Protein AF-A0A967MWB2-F1 (afdb_monomer)

Radius of gyration: 19.21 Å; Cα contacts (8 Å, |Δi|>4): 24; chains: 1; bounding box: 40×33×53 Å

Mean predicted aligned error: 11.71 Å

Solvent-accessible surface area (backbone atoms only — not comparable to full-atom values): 6360 Å² total; per-residue (Å²): 138,83,83,77,73,74,69,72,78,81,71,93,66,73,87,69,92,63,54,75,68,52,54,51,56,55,46,72,72,37,70,67,50,53,56,51,50,51,52,53,48,55,53,49,50,53,54,52,50,48,68,66,48,44,44,55,55,38,43,76,70,74,44,64,61,64,56,36,54,50,51,52,50,52,52,52,50,50,50,54,54,49,52,51,51,53,52,53,44,62,65,73,44,63,70,70,58,57,52,49,50,54,62,72,76,102

Nearest PDB structures (foldseek):
  6x94-assembly1_A  TM=3.823E-01  e=6.063E+00  Methanosarcina mazei Go1

Foldseek 3Di:
DPLPPQPPPDDPPPPDPDDPVRVVVVLVPDPVSVVVVVVVVVVVVVLVCLLPVVLVVCVVVVHDSVVSVVVNVVVVVCVVVVVSVCSNCPSVDDPVVVVVVVVVVD

Secondary structure (DSSP, 8-state):
--S------S---------HHHHHHHHHT-HHHHHHHHHHHHHHHHHHHHHHHHHHHHHHTT--HHHHHHHHHHHHHHHHHHHHHHHHHHHHS-HHHHHHHHHH--

Structure (mmCIF, N/CA/C/O backbone):
data_AF-A0A967MWB2-F1
#
_entry.id   AF-A0A967MWB2-F1
#
loop_
_atom_site.group_PDB
_atom_site.id
_atom_site.type_symbol
_atom_site.label_atom_id
_atom_site.label_alt_id
_atom_site.label_comp_id
_atom_site.label_asym_id
_atom_site.label_entity_id
_atom_site.label_seq_id
_atom_site.pdbx_PDB_ins_code
_atom_site.Cartn_x
_atom_site.Cartn_y
_atom_site.Cartn_z
_atom_site.occupancy
_atom_site.B_iso_or_equiv
_atom_site.auth_seq_id
_atom_site.auth_comp_id
_atom_site.auth_asym_id
_atom_site.auth_atom_id
_atom_site.pdbx_PDB_model_num
ATOM 1 N N . ALA A 1 1 ? 10.710 10.554 20.173 1.00 40.09 1 ALA A N 1
ATOM 2 C CA . ALA A 1 1 ? 9.931 9.408 19.653 1.00 40.09 1 ALA A CA 1
ATOM 3 C C . ALA A 1 1 ? 8.442 9.486 20.048 1.00 40.09 1 ALA A C 1
ATOM 5 O O . ALA A 1 1 ? 7.851 8.495 20.448 1.00 40.09 1 ALA A O 1
ATOM 6 N N . ALA A 1 2 ? 7.811 10.661 19.914 1.00 38.16 2 ALA A N 1
ATOM 7 C CA . ALA A 1 2 ? 6.424 10.918 20.335 1.00 38.16 2 ALA A CA 1
ATOM 8 C C . ALA A 1 2 ? 5.402 10.823 19.178 1.00 38.16 2 ALA A C 1
ATOM 10 O O . ALA A 1 2 ? 4.287 11.315 19.294 1.00 38.16 2 ALA A O 1
ATOM 11 N N . ALA A 1 3 ? 5.799 10.242 18.040 1.00 45.53 3 ALA A N 1
ATOM 12 C CA . ALA A 1 3 ? 5.023 10.249 16.796 1.00 45.53 3 ALA A CA 1
ATOM 13 C C . ALA A 1 3 ? 4.217 8.957 16.541 1.00 45.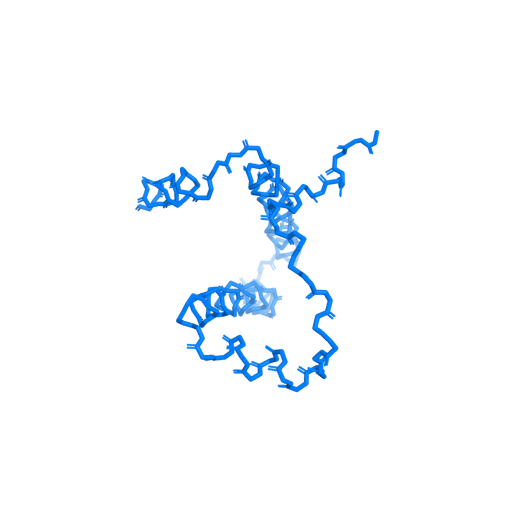53 3 ALA A C 1
ATOM 15 O O . ALA A 1 3 ? 3.490 8.890 15.557 1.00 45.53 3 ALA A O 1
ATOM 16 N N . LEU A 1 4 ? 4.331 7.943 17.411 1.00 46.91 4 LEU A N 1
ATOM 17 C CA . LEU A 1 4 ? 3.621 6.658 17.277 1.00 46.91 4 LEU A CA 1
ATOM 18 C C . LEU A 1 4 ? 2.398 6.526 18.196 1.00 46.91 4 LEU A C 1
ATOM 20 O O . LEU A 1 4 ? 1.669 5.542 18.113 1.00 46.91 4 LEU A O 1
ATOM 24 N N . THR A 1 5 ? 2.130 7.504 19.062 1.00 45.66 5 THR A N 1
ATOM 25 C CA . THR A 1 5 ? 0.927 7.506 19.898 1.00 45.66 5 THR A CA 1
ATOM 26 C C . THR A 1 5 ? -0.259 8.006 19.082 1.00 45.66 5 THR A C 1
ATOM 28 O O . THR A 1 5 ? -0.669 9.163 19.163 1.00 45.66 5 THR A O 1
ATOM 31 N N . GLY A 1 6 ? -0.826 7.108 18.272 1.00 42.91 6 GLY A N 1
ATOM 32 C CA . GLY A 1 6 ? -2.160 7.282 17.714 1.00 42.91 6 GLY A CA 1
ATOM 33 C C . GLY A 1 6 ? -3.137 7.520 18.861 1.00 42.91 6 GLY A C 1
ATOM 34 O O . GLY A 1 6 ? -3.495 6.598 19.591 1.00 42.91 6 GLY A O 1
ATOM 35 N N . ARG A 1 7 ? -3.533 8.777 19.069 1.00 47.88 7 ARG A N 1
ATOM 36 C CA . ARG A 1 7 ? -4.569 9.130 20.034 1.00 47.88 7 ARG A CA 1
ATOM 37 C C . ARG A 1 7 ? -5.876 8.593 19.466 1.00 47.88 7 ARG A C 1
ATOM 39 O O . ARG A 1 7 ? -6.489 9.229 18.611 1.00 47.88 7 ARG A O 1
ATOM 46 N N . ALA A 1 8 ? -6.270 7.400 19.905 1.00 45.00 8 ALA A N 1
ATOM 47 C CA . ALA A 1 8 ? -7.622 6.904 19.722 1.00 45.00 8 ALA A CA 1
ATOM 48 C C . ALA A 1 8 ? -8.558 7.973 20.296 1.00 45.00 8 ALA A C 1
ATOM 50 O O . ALA A 1 8 ? -8.609 8.186 21.509 1.00 45.00 8 ALA A O 1
ATOM 51 N N . ALA A 1 9 ? -9.202 8.739 19.414 1.00 43.41 9 ALA A N 1
ATOM 52 C CA . ALA A 1 9 ? -10.257 9.656 19.803 1.00 43.41 9 ALA A CA 1
ATOM 53 C C . ALA A 1 9 ? -11.271 8.839 20.611 1.00 43.41 9 ALA A C 1
ATOM 55 O O . ALA A 1 9 ? -11.754 7.811 20.137 1.00 43.41 9 ALA A O 1
ATOM 56 N N . GLY A 1 10 ? -11.460 9.246 21.864 1.00 45.78 10 GLY A N 1
ATOM 57 C CA . GLY A 1 10 ? -12.023 8.414 22.910 1.00 45.78 10 GLY A CA 1
ATOM 58 C C . GLY A 1 10 ? -13.366 7.782 22.561 1.00 45.78 10 GLY A C 1
ATOM 59 O O . GLY A 1 10 ? -14.332 8.453 22.210 1.00 45.78 10 GLY A O 1
ATOM 60 N N . SER A 1 11 ? -13.434 6.482 22.796 1.00 35.47 11 SER A N 1
ATOM 61 C CA . SER A 1 11 ? -14.425 5.935 23.709 1.00 35.47 11 SER A CA 1
ATOM 62 C C . SER A 1 11 ? -13.744 4.810 24.463 1.00 35.47 11 SER A C 1
ATOM 64 O O . SER A 1 11 ? -13.324 3.821 23.868 1.00 35.47 11 SER A O 1
ATOM 66 N N . ILE A 1 12 ? -13.615 4.966 25.780 1.00 46.88 12 ILE A N 1
ATOM 67 C CA . ILE A 1 12 ? -13.490 3.811 26.668 1.00 46.88 12 ILE A CA 1
ATOM 68 C C . ILE A 1 12 ? -14.879 3.169 26.676 1.00 46.88 12 ILE A C 1
ATOM 70 O O . ILE A 1 12 ? -15.662 3.319 27.609 1.00 46.88 12 ILE A O 1
ATOM 74 N N . GLU A 1 13 ? -15.237 2.549 25.554 1.00 50.06 13 GLU A N 1
ATOM 75 C CA . GLU A 1 13 ? -16.402 1.696 25.478 1.00 50.06 13 GLU A CA 1
ATOM 76 C C . GLU A 1 13 ? -15.977 0.377 26.107 1.00 50.06 13 GLU A C 1
ATOM 78 O O . GLU A 1 13 ? -15.052 -0.287 25.639 1.00 50.06 13 GLU A O 1
ATOM 83 N N . ARG A 1 14 ? -16.592 0.103 27.260 1.00 49.28 14 ARG A N 1
ATOM 84 C CA . ARG A 1 14 ? -16.682 -1.179 27.963 1.00 49.28 14 ARG A CA 1
ATOM 85 C C . ARG A 1 14 ? -16.144 -2.321 27.102 1.00 49.28 14 ARG A C 1
ATOM 87 O O . ARG A 1 14 ? -16.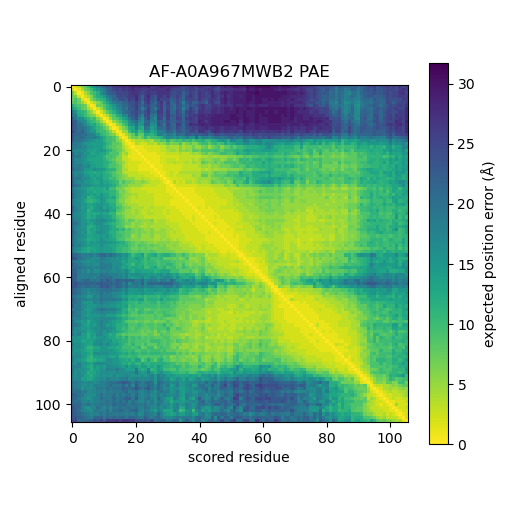727 -2.582 26.055 1.00 49.28 14 ARG A O 1
ATOM 94 N N . VAL A 1 15 ? -15.081 -2.995 27.552 1.00 54.91 15 VAL A N 1
ATOM 95 C CA . VAL A 1 15 ? -14.556 -4.217 26.921 1.00 54.91 15 VAL A CA 1
ATOM 96 C C . VAL A 1 15 ? -15.702 -5.230 26.844 1.00 54.91 15 VAL A C 1
ATOM 98 O O . VAL A 1 15 ? -15.935 -6.002 27.770 1.00 54.91 15 VAL A O 1
ATOM 101 N N . ARG A 1 16 ? -16.501 -5.174 25.774 1.00 61.72 16 ARG A N 1
ATOM 102 C CA . ARG A 1 16 ? -17.437 -6.230 25.419 1.00 61.72 16 ARG A CA 1
ATOM 103 C C . ARG A 1 16 ? -16.521 -7.359 24.985 1.00 61.72 16 ARG A C 1
ATOM 105 O O . ARG A 1 16 ? -15.746 -7.195 24.046 1.00 61.72 16 ARG A O 1
ATOM 112 N N . THR A 1 17 ? -16.574 -8.473 25.700 1.00 70.75 17 THR A N 1
ATOM 113 C CA . THR A 1 17 ? -15.989 -9.745 25.280 1.00 70.75 17 THR A CA 1
ATOM 114 C C . THR A 1 17 ? -16.732 -10.206 24.030 1.00 70.75 17 THR A C 1
ATOM 116 O O . THR A 1 17 ? -17.668 -10.991 24.117 1.00 70.75 17 THR A O 1
ATOM 119 N N . GLN A 1 18 ? -16.392 -9.617 22.886 1.00 78.62 18 GLN A N 1
ATOM 120 C CA . GLN A 1 18 ? -16.890 -10.016 21.578 1.00 78.62 18 GLN A CA 1
ATOM 121 C C . GLN A 1 18 ? -15.851 -10.949 20.968 1.00 78.62 18 GLN A C 1
ATOM 123 O O . GLN A 1 18 ? -14.651 -10.662 20.989 1.00 78.62 18 GLN A O 1
ATOM 128 N N . SER A 1 19 ? -16.307 -12.066 20.425 1.00 90.06 19 SER A N 1
ATOM 129 C CA . SER A 1 19 ? -15.498 -12.922 19.568 1.00 90.06 19 SER A CA 1
ATOM 130 C C . SER A 1 19 ? -15.103 -12.179 18.284 1.00 90.06 19 SER A C 1
ATOM 132 O O . SER A 1 19 ? -15.795 -11.263 17.833 1.00 90.06 19 SER A O 1
ATOM 134 N N . LEU A 1 20 ? -13.997 -12.593 17.655 1.00 85.56 20 LEU A N 1
ATOM 135 C CA . LEU A 1 20 ? -13.550 -12.025 16.373 1.00 85.56 20 LEU A CA 1
ATOM 136 C C . LEU A 1 20 ? -14.657 -12.078 15.307 1.00 85.56 20 LEU A C 1
ATOM 138 O O . LEU A 1 20 ? -14.828 -11.133 14.540 1.00 85.56 20 LEU A O 1
ATOM 142 N N . SER A 1 21 ? -15.444 -13.156 15.298 1.00 88.94 21 SER A N 1
ATOM 143 C CA . SER A 1 21 ? -16.603 -13.323 14.419 1.00 88.94 21 SER A CA 1
ATOM 144 C C . SER A 1 21 ? -17.701 -12.292 14.672 1.00 88.94 21 SER A C 1
ATOM 146 O O . SER A 1 21 ? -18.273 -11.770 13.718 1.00 88.94 21 SER A O 1
ATOM 148 N N . GLU A 1 22 ? -17.984 -11.966 15.934 1.00 89.12 22 GLU A N 1
ATOM 149 C CA . GLU A 1 22 ? -19.002 -10.969 16.287 1.00 89.12 22 GLU A CA 1
ATOM 150 C C . GLU A 1 22 ? -18.561 -9.560 15.889 1.00 89.12 22 GLU A C 1
ATOM 152 O O . GLU A 1 22 ? -19.350 -8.821 15.306 1.00 89.12 22 GLU A O 1
ATOM 157 N N . ALA A 1 23 ? -17.288 -9.216 16.106 1.00 88.19 23 ALA A N 1
ATOM 158 C CA . ALA A 1 23 ? -16.744 -7.919 15.710 1.00 88.19 23 ALA A CA 1
ATOM 159 C C . ALA A 1 23 ? -16.766 -7.715 14.183 1.00 88.19 23 ALA A C 1
ATOM 161 O O . ALA A 1 23 ? -17.132 -6.640 13.705 1.00 88.19 23 ALA A O 1
ATOM 162 N N . VAL A 1 24 ? -16.414 -8.748 13.404 1.00 88.81 24 VAL A N 1
ATOM 163 C CA . VAL A 1 24 ? -16.473 -8.697 11.931 1.00 88.81 24 VAL A CA 1
ATOM 164 C C . VAL A 1 24 ? -17.919 -8.619 11.444 1.00 88.81 24 VAL A C 1
ATOM 166 O O . VAL A 1 24 ? -18.225 -7.815 10.564 1.00 88.81 24 VAL A O 1
ATOM 169 N N . SER A 1 25 ? -18.820 -9.408 12.036 1.00 89.94 25 SER A N 1
ATOM 170 C CA . SER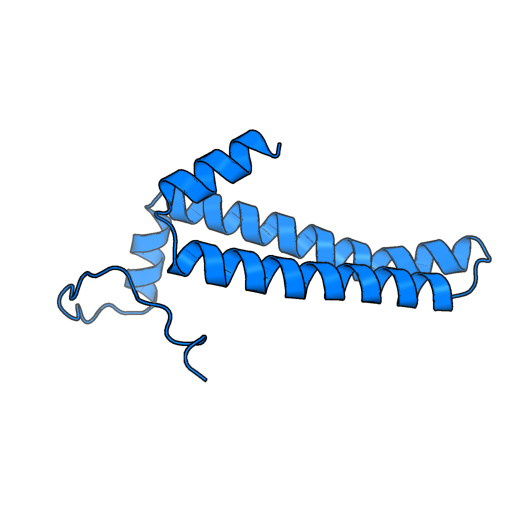 A 1 25 ? -20.249 -9.363 11.715 1.00 89.94 25 SER A CA 1
ATOM 171 C C . SER A 1 25 ? -20.838 -7.975 11.978 1.00 89.94 25 SER A C 1
ATOM 173 O O . SER A 1 25 ? -21.529 -7.431 11.117 1.00 89.94 25 SER A O 1
ATOM 175 N N . GLU A 1 26 ? -20.526 -7.364 13.120 1.00 88.75 26 GLU A N 1
ATOM 176 C CA . GLU A 1 26 ? -20.961 -6.005 13.444 1.00 88.75 26 GLU A CA 1
ATOM 177 C C . GLU A 1 26 ? -20.386 -4.987 12.450 1.00 88.75 26 GLU A C 1
ATOM 179 O O . GLU A 1 26 ? -21.142 -4.250 11.822 1.00 88.75 26 GLU A O 1
ATOM 184 N N . ALA A 1 27 ? -19.070 -4.994 12.212 1.00 87.50 27 ALA A N 1
ATOM 185 C CA . ALA A 1 27 ? -18.421 -4.079 11.271 1.00 87.50 27 ALA A CA 1
ATOM 186 C C . ALA A 1 27 ? -18.999 -4.180 9.848 1.00 87.50 27 ALA A C 1
ATOM 188 O O . ALA A 1 27 ? -19.228 -3.156 9.205 1.00 87.50 27 ALA A O 1
ATOM 189 N N . SER A 1 28 ? -19.313 -5.394 9.382 1.00 89.56 28 SER A N 1
ATOM 190 C CA . SER A 1 28 ? -19.883 -5.640 8.050 1.00 89.56 28 SER A CA 1
ATOM 191 C C . SER A 1 28 ? -21.272 -5.023 7.838 1.00 89.56 28 SER A C 1
ATOM 193 O O . SER A 1 28 ? -21.685 -4.811 6.697 1.00 89.56 28 SER A O 1
ATOM 195 N N . ARG A 1 29 ? -21.989 -4.688 8.919 1.00 90.31 29 ARG A N 1
ATOM 196 C CA . ARG A 1 29 ? -23.295 -4.013 8.863 1.00 90.31 29 ARG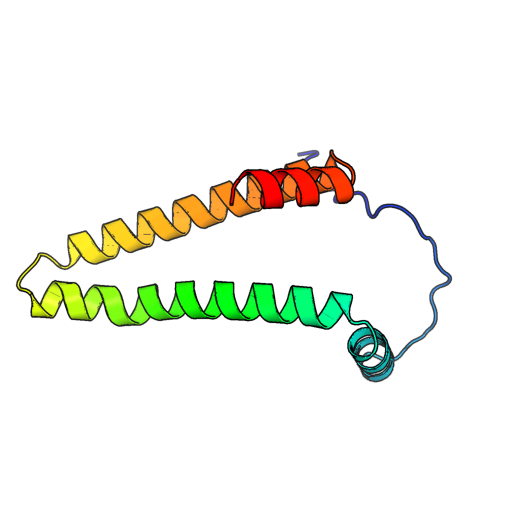 A CA 1
ATOM 197 C C . ARG A 1 29 ? -23.178 -2.494 8.721 1.00 90.31 29 ARG A C 1
ATOM 199 O O . ARG A 1 29 ? -24.169 -1.842 8.398 1.00 90.31 29 ARG A O 1
ATOM 206 N N . HIS A 1 30 ? -21.988 -1.918 8.909 1.00 90.50 30 HIS A N 1
ATOM 207 C CA . HIS A 1 30 ? -21.760 -0.476 8.787 1.00 90.50 30 HIS A CA 1
ATOM 208 C C . HIS A 1 30 ? -21.354 -0.091 7.360 1.00 90.50 30 HIS A C 1
ATOM 210 O O . HIS A 1 30 ? -20.344 -0.552 6.836 1.00 90.50 30 HIS A O 1
ATOM 216 N N . GLY A 1 31 ? -22.080 0.840 6.733 1.00 84.56 31 GLY A N 1
ATOM 217 C CA . GLY A 1 31 ? -21.754 1.310 5.375 1.00 84.56 31 GLY A CA 1
ATOM 218 C C . GLY A 1 31 ? -20.360 1.944 5.265 1.00 84.56 31 GLY A C 1
ATOM 219 O O . GLY A 1 31 ? -19.660 1.749 4.274 1.00 84.56 31 GLY A O 1
ATOM 220 N N . GLY A 1 32 ? -19.905 2.640 6.315 1.00 84.31 32 GLY A N 1
ATOM 221 C CA . GLY A 1 32 ? -18.554 3.208 6.373 1.00 84.31 32 GLY A CA 1
ATOM 222 C C . GLY A 1 32 ? -17.450 2.154 6.261 1.00 84.31 32 GLY A C 1
ATOM 223 O O . GLY A 1 32 ? -16.447 2.395 5.593 1.00 84.31 32 GLY A O 1
ATOM 224 N N . TYR A 1 33 ? -17.654 0.970 6.848 1.00 86.00 33 TYR A N 1
ATOM 225 C CA . TYR A 1 33 ? -16.707 -0.140 6.753 1.00 86.00 33 TYR A CA 1
ATOM 226 C C . TYR A 1 33 ? -16.528 -0.598 5.302 1.00 86.00 33 TYR A C 1
ATOM 228 O O . TYR A 1 33 ? -15.393 -0.760 4.852 1.00 86.00 33 TYR A O 1
ATOM 236 N N . TRP A 1 34 ? -17.618 -0.710 4.537 1.00 89.19 34 TRP A N 1
ATOM 237 C CA . TRP A 1 34 ? -17.558 -1.077 3.120 1.00 89.19 34 TRP A CA 1
ATOM 238 C C . TRP A 1 34 ? -16.854 -0.030 2.262 1.00 89.19 34 TRP A C 1
ATOM 240 O O . TRP A 1 34 ? -16.007 -0.395 1.452 1.00 89.19 34 TRP A O 1
ATOM 250 N N . TYR A 1 35 ? -17.132 1.262 2.465 1.00 85.62 35 TYR A N 1
ATOM 251 C CA . TYR A 1 35 ? -16.462 2.324 1.704 1.00 85.62 35 TYR A CA 1
ATOM 252 C C . TYR A 1 35 ? -14.951 2.370 1.961 1.00 85.62 35 TYR A C 1
ATOM 254 O O . TYR A 1 35 ? -14.167 2.482 1.018 1.00 85.62 35 TYR A O 1
ATOM 262 N N . LEU A 1 36 ? -14.530 2.240 3.223 1.00 84.06 36 LEU A N 1
ATOM 263 C CA . LEU A 1 36 ? -13.111 2.156 3.577 1.00 84.06 36 LEU A CA 1
ATOM 264 C C . LEU A 1 36 ? -12.463 0.896 2.994 1.00 84.06 36 LEU A C 1
ATOM 266 O O . LEU A 1 36 ? -11.396 0.987 2.392 1.00 84.06 36 LEU A O 1
ATOM 270 N N . THR A 1 37 ? -13.120 -0.257 3.122 1.00 87.12 37 THR A N 1
ATOM 271 C CA . THR A 1 37 ? -12.610 -1.536 2.609 1.00 87.12 37 THR A CA 1
ATOM 272 C C . THR A 1 37 ? -12.461 -1.508 1.090 1.00 87.12 37 THR A C 1
ATOM 274 O O . THR A 1 37 ? -11.409 -1.879 0.577 1.00 87.12 37 THR A O 1
ATOM 277 N N . ALA A 1 38 ? -13.456 -0.992 0.366 1.00 89.38 38 ALA A N 1
ATOM 278 C CA . ALA A 1 38 ? -13.388 -0.826 -1.082 1.00 89.38 38 ALA A CA 1
ATOM 279 C C . ALA A 1 38 ? -12.253 0.127 -1.495 1.00 89.38 38 ALA A C 1
ATOM 281 O O . ALA A 1 38 ? -11.495 -0.182 -2.412 1.00 89.38 38 ALA A O 1
ATOM 282 N N . GLY A 1 39 ? -12.084 1.252 -0.792 1.00 85.62 39 GLY A N 1
ATOM 283 C CA . GLY A 1 39 ? -10.996 2.197 -1.056 1.00 85.62 39 GLY A CA 1
ATOM 284 C C . GLY A 1 39 ? -9.608 1.581 -0.853 1.00 85.62 39 GLY A C 1
ATOM 285 O O . GLY A 1 39 ? -8.743 1.708 -1.722 1.00 85.62 39 GLY A O 1
ATOM 286 N N . PHE A 1 40 ? -9.404 0.866 0.257 1.00 85.81 40 PHE A N 1
ATOM 287 C CA . PHE A 1 40 ? -8.155 0.145 0.519 1.00 85.81 40 PHE A CA 1
ATOM 288 C C . PHE A 1 40 ? -7.902 -0.965 -0.503 1.00 85.81 40 PHE A C 1
ATOM 290 O O . PHE A 1 40 ? -6.771 -1.116 -0.963 1.00 85.81 40 PHE A O 1
ATOM 297 N N . PHE A 1 41 ? -8.945 -1.694 -0.899 1.00 90.69 41 PHE A N 1
ATOM 298 C CA . PHE A 1 41 ? -8.848 -2.744 -1.906 1.00 90.69 41 PHE A CA 1
ATOM 299 C C . PHE A 1 41 ? -8.413 -2.194 -3.269 1.00 90.69 41 PHE A C 1
ATOM 301 O O . PHE A 1 41 ? -7.433 -2.673 -3.832 1.00 90.69 41 PHE A O 1
ATOM 308 N N . VAL A 1 42 ? -9.083 -1.153 -3.776 1.00 92.75 42 VAL A N 1
ATOM 309 C CA . VAL A 1 42 ? -8.751 -0.527 -5.069 1.00 92.75 42 VAL A CA 1
ATOM 310 C C . VAL A 1 42 ? -7.338 0.057 -5.051 1.00 92.75 42 VAL A C 1
ATOM 312 O O . VAL A 1 42 ? -6.581 -0.118 -6.004 1.00 92.75 42 VAL A O 1
ATOM 315 N N . CYS A 1 43 ? -6.957 0.715 -3.953 1.00 87.44 43 CYS A N 1
ATOM 316 C CA . CYS A 1 43 ? -5.606 1.238 -3.773 1.00 87.44 43 CYS A CA 1
ATOM 317 C C . CYS A 1 43 ? -4.554 0.120 -3.845 1.00 87.44 43 CYS A C 1
ATOM 319 O O . CYS A 1 43 ? -3.618 0.205 -4.640 1.00 87.44 43 CYS A O 1
ATOM 321 N N . GLY A 1 44 ? -4.734 -0.953 -3.066 1.00 86.88 44 GLY A N 1
ATOM 322 C CA . GLY A 1 44 ? -3.821 -2.095 -3.057 1.00 86.88 44 GLY A CA 1
ATOM 323 C C . GLY A 1 44 ? -3.742 -2.789 -4.415 1.00 86.88 44 GLY A C 1
ATOM 324 O O . GLY A 1 44 ? -2.646 -3.036 -4.912 1.00 86.88 44 GLY A O 1
ATOM 325 N N . PHE A 1 45 ? -4.892 -3.019 -5.053 1.00 91.31 45 PHE A N 1
ATOM 326 C CA . PHE A 1 45 ? -4.967 -3.612 -6.384 1.00 91.31 45 PHE A CA 1
ATOM 327 C C . PHE A 1 45 ? -4.157 -2.811 -7.407 1.00 91.31 45 PHE A C 1
ATOM 329 O O . PHE A 1 45 ? -3.332 -3.389 -8.109 1.00 91.31 45 PHE A O 1
ATOM 336 N N . HIS A 1 46 ? -4.327 -1.487 -7.460 1.00 88.81 46 HIS A N 1
ATOM 337 C CA . HIS A 1 46 ? -3.570 -0.646 -8.388 1.00 88.81 46 HIS A CA 1
ATOM 338 C C . HIS A 1 46 ? -2.061 -0.696 -8.133 1.00 88.81 46 HIS A C 1
ATOM 340 O O . HIS A 1 46 ? -1.287 -0.805 -9.082 1.00 88.81 46 HIS A O 1
ATOM 346 N N . VAL A 1 47 ? -1.631 -0.648 -6.869 1.00 89.62 47 VAL A N 1
ATOM 347 C CA . VAL A 1 47 ? -0.202 -0.702 -6.524 1.00 89.62 47 VAL A CA 1
ATOM 348 C C . VAL A 1 47 ? 0.407 -2.043 -6.934 1.00 89.62 47 VAL A C 1
ATOM 350 O O . VAL A 1 47 ? 1.448 -2.063 -7.591 1.00 89.62 47 VAL A O 1
ATOM 353 N N . THR A 1 48 ? -0.248 -3.159 -6.604 1.00 89.62 48 THR A N 1
ATOM 354 C CA . THR A 1 48 ? 0.223 -4.497 -6.983 1.00 89.62 48 THR A CA 1
ATOM 355 C C . THR A 1 48 ? 0.211 -4.689 -8.495 1.00 89.62 48 THR A C 1
ATOM 357 O O . THR A 1 48 ? 1.190 -5.187 -9.039 1.00 89.62 48 THR A O 1
ATOM 360 N N . PHE A 1 49 ? -0.837 -4.239 -9.187 1.00 90.75 49 PHE A N 1
ATOM 361 C CA . PHE A 1 49 ? -0.928 -4.310 -10.644 1.00 90.75 49 PHE A CA 1
ATOM 362 C C . PHE A 1 49 ? 0.238 -3.584 -11.326 1.00 90.75 49 PHE A C 1
ATOM 364 O O . PHE A 1 49 ? 0.878 -4.129 -12.226 1.00 90.75 49 PHE A O 1
ATOM 371 N N . ILE A 1 50 ? 0.559 -2.366 -10.880 1.00 88.88 50 ILE A N 1
ATOM 372 C CA . ILE A 1 50 ? 1.700 -1.619 -11.422 1.00 88.88 50 ILE A CA 1
ATOM 373 C C . ILE A 1 50 ? 3.009 -2.357 -11.116 1.00 88.88 50 ILE A C 1
ATOM 375 O O . ILE A 1 50 ? 3.847 -2.495 -12.005 1.00 88.88 50 ILE A O 1
ATOM 379 N N . ALA A 1 51 ? 3.174 -2.885 -9.900 1.00 87.62 51 ALA A N 1
ATOM 380 C CA . ALA A 1 51 ? 4.367 -3.636 -9.512 1.00 87.62 51 ALA A CA 1
ATOM 381 C C . ALA A 1 51 ? 4.608 -4.890 -10.366 1.00 87.62 51 ALA A C 1
ATOM 383 O O . ALA A 1 51 ? 5.759 -5.196 -10.676 1.00 87.62 51 ALA A O 1
ATOM 384 N N . THR A 1 52 ? 3.550 -5.595 -10.770 1.00 87.62 52 THR A N 1
ATOM 385 C CA . THR A 1 52 ? 3.670 -6.841 -11.538 1.00 87.62 52 THR A CA 1
ATOM 386 C C . THR A 1 52 ? 3.768 -6.613 -13.044 1.00 87.62 52 THR A C 1
ATOM 388 O O . THR A 1 52 ? 4.508 -7.330 -13.712 1.00 87.62 52 THR A O 1
ATOM 391 N N . HIS A 1 53 ? 3.051 -5.630 -13.598 1.00 86.69 53 HIS A N 1
ATOM 392 C CA . HIS A 1 53 ? 2.952 -5.459 -15.053 1.00 86.69 53 HIS A CA 1
ATOM 393 C C . HIS A 1 53 ? 3.914 -4.422 -15.634 1.00 86.69 53 HIS A C 1
ATOM 395 O O . HIS A 1 53 ? 4.353 -4.575 -16.775 1.00 86.69 53 HIS A O 1
ATOM 401 N N . LEU A 1 54 ? 4.277 -3.383 -14.877 1.00 83.12 54 LEU A N 1
ATOM 402 C CA . LEU A 1 54 ? 5.141 -2.314 -15.385 1.00 83.12 54 LEU A CA 1
ATOM 403 C C . LEU A 1 54 ? 6.557 -2.799 -15.765 1.00 83.12 54 LEU A C 1
ATOM 405 O O . LEU A 1 54 ? 7.035 -2.399 -16.828 1.00 83.12 54 LEU A O 1
ATOM 409 N N . PRO A 1 55 ? 7.241 -3.663 -14.983 1.00 81.31 55 PRO A N 1
ATOM 410 C CA . PRO A 1 55 ? 8.592 -4.116 -15.330 1.00 81.31 55 PRO A CA 1
ATOM 411 C C . PRO A 1 55 ? 8.643 -4.944 -16.619 1.00 81.31 55 PRO A C 1
ATOM 413 O O . PRO A 1 55 ? 9.534 -4.738 -17.445 1.00 81.31 55 PRO A O 1
ATOM 416 N N . ALA A 1 56 ? 7.669 -5.843 -16.807 1.00 82.62 56 ALA A N 1
ATOM 417 C CA . ALA A 1 56 ? 7.545 -6.651 -18.018 1.00 82.62 56 ALA A CA 1
ATOM 418 C C . ALA A 1 56 ? 7.285 -5.756 -19.237 1.00 82.62 56 ALA A C 1
ATOM 420 O O . ALA A 1 56 ? 8.031 -5.807 -20.207 1.00 82.62 56 ALA A O 1
ATOM 421 N N . PHE A 1 57 ? 6.338 -4.821 -19.124 1.00 82.75 57 PHE A N 1
ATOM 422 C CA . PHE A 1 57 ? 6.018 -3.870 -20.189 1.00 82.75 57 PHE A CA 1
ATOM 423 C C . PHE A 1 57 ? 7.210 -2.996 -20.623 1.00 82.75 57 PHE A C 1
ATOM 425 O O . PHE A 1 57 ? 7.387 -2.724 -21.809 1.00 82.75 57 PHE A O 1
ATOM 432 N N . ILE A 1 58 ? 8.034 -2.541 -19.674 1.00 82.12 58 ILE A N 1
ATOM 433 C CA . ILE A 1 58 ? 9.241 -1.749 -19.966 1.00 82.12 58 ILE A CA 1
ATOM 434 C C . ILE A 1 58 ? 10.295 -2.606 -20.676 1.00 82.12 58 ILE A C 1
ATOM 436 O O . ILE A 1 58 ? 10.921 -2.140 -21.629 1.00 82.12 58 ILE A O 1
ATOM 440 N N . THR A 1 59 ? 10.453 -3.858 -20.249 1.00 80.25 59 THR A N 1
ATOM 441 C CA . THR A 1 59 ? 11.401 -4.802 -20.856 1.00 80.25 59 THR A CA 1
ATOM 442 C C . THR A 1 59 ? 10.980 -5.171 -22.283 1.00 80.25 59 THR A C 1
ATOM 444 O O . THR A 1 59 ? 11.809 -5.136 -23.190 1.00 80.25 59 THR A O 1
ATOM 447 N N . ASP A 1 60 ? 9.685 -5.398 -22.516 1.00 81.75 60 ASP A N 1
ATOM 448 C CA . ASP A 1 60 ? 9.116 -5.723 -23.834 1.00 81.75 60 ASP A CA 1
ATOM 449 C C . ASP A 1 60 ? 9.257 -4.574 -24.850 1.00 81.75 60 ASP A C 1
ATOM 451 O O . ASP A 1 60 ? 9.323 -4.791 -26.059 1.00 81.75 60 ASP A O 1
ATOM 455 N N . ARG A 1 61 ? 9.336 -3.327 -24.369 1.00 79.75 61 ARG A N 1
ATOM 456 C CA . ARG A 1 61 ? 9.571 -2.120 -25.182 1.00 79.75 61 ARG A CA 1
ATOM 457 C C . ARG A 1 61 ? 11.056 -1.880 -25.498 1.00 79.75 61 ARG A C 1
ATOM 459 O O . ARG A 1 61 ? 11.376 -0.867 -26.116 1.00 79.75 61 ARG A O 1
ATOM 466 N N . GLY A 1 62 ? 11.956 -2.765 -25.062 1.00 77.94 62 GLY A N 1
ATOM 467 C CA . GLY A 1 62 ? 13.404 -2.631 -25.252 1.00 77.94 62 GLY A CA 1
ATOM 468 C C . GLY A 1 62 ? 14.064 -1.570 -24.363 1.00 77.94 62 GLY A C 1
ATOM 469 O O . GLY A 1 62 ? 15.207 -1.188 -24.611 1.00 77.94 62 GLY A O 1
ATOM 470 N N . ALA A 1 63 ? 13.363 -1.070 -23.341 1.00 75.00 63 ALA A N 1
ATOM 471 C CA . ALA A 1 63 ? 13.910 -0.106 -22.394 1.00 75.00 63 ALA A CA 1
ATOM 472 C C . ALA A 1 63 ? 14.667 -0.810 -21.253 1.00 75.00 63 ALA A C 1
ATOM 474 O O . ALA A 1 63 ? 14.415 -1.969 -20.925 1.00 75.00 63 ALA A O 1
ATOM 475 N N . ALA A 1 64 ? 15.611 -0.100 -20.628 1.00 80.69 64 ALA A N 1
ATOM 476 C CA . ALA A 1 64 ? 16.425 -0.660 -19.554 1.00 80.69 64 ALA A CA 1
ATOM 477 C C . ALA A 1 64 ? 15.551 -1.077 -18.346 1.00 80.69 64 ALA A C 1
ATOM 479 O O . ALA A 1 64 ? 14.799 -0.241 -17.835 1.00 80.69 64 ALA A O 1
ATOM 480 N N . PRO A 1 65 ? 15.701 -2.301 -17.799 1.00 76.25 65 PRO A N 1
ATOM 481 C CA . PRO A 1 65 ? 14.961 -2.759 -16.613 1.00 76.25 65 PRO A CA 1
ATOM 482 C C . PRO A 1 65 ? 15.116 -1.840 -15.389 1.00 76.25 65 PRO A C 1
ATOM 484 O O . PRO A 1 65 ? 14.217 -1.735 -14.552 1.00 76.25 65 PRO A O 1
ATOM 487 N N . ALA A 1 66 ? 16.237 -1.114 -15.315 1.00 81.69 66 ALA A N 1
ATOM 488 C CA . ALA A 1 66 ? 16.507 -0.105 -14.296 1.00 81.69 66 ALA A CA 1
ATOM 489 C C . ALA A 1 66 ? 15.444 1.008 -14.246 1.00 81.69 66 ALA A C 1
ATOM 491 O O . ALA A 1 66 ? 15.161 1.525 -13.168 1.00 81.69 66 ALA A O 1
ATOM 492 N N . LEU A 1 67 ? 14.811 1.348 -15.377 1.00 82.50 67 LEU A N 1
ATOM 493 C CA . LEU A 1 67 ? 13.736 2.342 -15.417 1.00 82.50 67 LEU A CA 1
ATOM 494 C C . LEU A 1 67 ? 12.483 1.851 -14.678 1.00 82.50 67 LEU A C 1
ATOM 496 O O . LEU A 1 67 ? 11.855 2.619 -13.952 1.00 82.50 67 LEU A O 1
ATOM 500 N N . GLY A 1 68 ? 12.143 0.566 -14.823 1.00 82.56 68 GLY A N 1
ATOM 501 C CA . G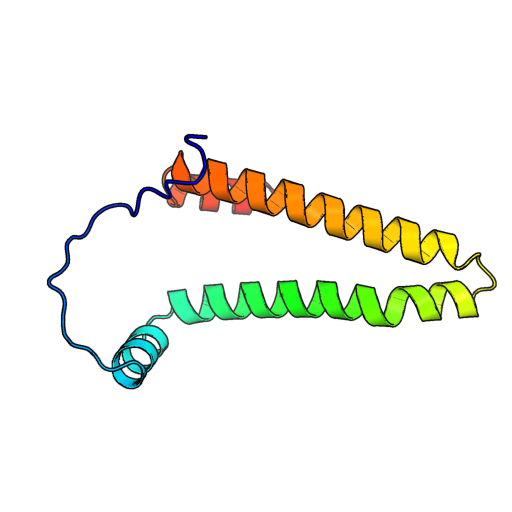LY A 1 68 ? 11.030 -0.049 -14.099 1.00 82.56 68 GLY A CA 1
ATOM 502 C C . GLY A 1 68 ? 11.290 -0.089 -12.598 1.00 82.56 68 GLY A C 1
ATOM 503 O O . GLY A 1 68 ? 10.432 0.308 -11.814 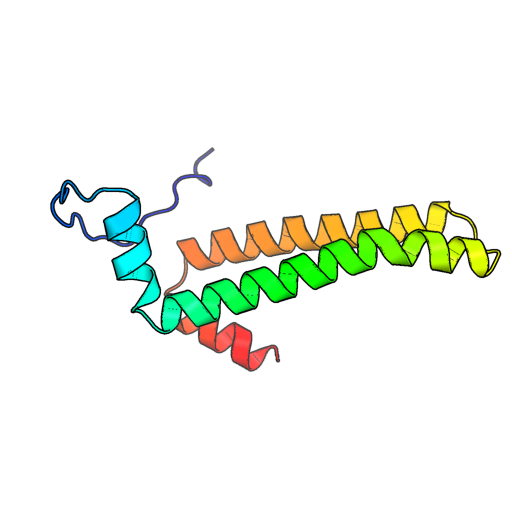1.00 82.56 68 GLY A O 1
ATOM 504 N N . ALA A 1 69 ? 12.507 -0.465 -12.197 1.00 84.50 69 ALA A N 1
ATOM 505 C CA . ALA A 1 69 ? 12.920 -0.429 -10.796 1.00 84.50 69 ALA A CA 1
ATOM 506 C C . ALA A 1 69 ? 12.869 0.995 -10.210 1.00 84.50 69 ALA A C 1
ATOM 508 O O . ALA A 1 69 ? 12.349 1.186 -9.112 1.00 84.50 69 ALA A O 1
ATOM 509 N N . ALA A 1 70 ? 13.343 2.003 -10.952 1.00 86.62 70 ALA A N 1
ATOM 510 C CA . ALA A 1 70 ? 13.292 3.402 -10.530 1.00 86.62 70 ALA A CA 1
ATOM 511 C C . ALA A 1 70 ? 11.848 3.917 -10.385 1.00 86.62 70 ALA A C 1
ATOM 513 O O . ALA A 1 70 ? 11.533 4.594 -9.406 1.00 86.62 70 ALA A O 1
ATOM 514 N N . ALA A 1 71 ? 10.951 3.556 -11.309 1.00 85.62 71 ALA A N 1
ATOM 515 C CA . ALA A 1 71 ? 9.535 3.909 -11.224 1.00 85.62 71 ALA A CA 1
ATOM 516 C C . ALA A 1 71 ? 8.864 3.284 -9.989 1.00 85.62 71 ALA A C 1
ATOM 518 O O . ALA A 1 71 ? 8.173 3.980 -9.244 1.00 85.62 71 ALA A O 1
ATOM 519 N N . LEU A 1 72 ? 9.114 1.998 -9.720 1.00 87.62 72 LEU A N 1
ATOM 520 C CA . LEU A 1 72 ? 8.597 1.324 -8.525 1.00 87.62 72 LEU A CA 1
ATOM 521 C C . LEU A 1 72 ? 9.160 1.918 -7.231 1.00 87.62 72 LEU A C 1
ATOM 523 O O . LEU A 1 72 ? 8.413 2.091 -6.267 1.00 87.62 72 LEU A O 1
ATOM 527 N N . ALA A 1 73 ? 10.441 2.293 -7.216 1.00 89.31 73 ALA A N 1
ATOM 528 C CA . ALA A 1 73 ? 11.051 2.978 -6.081 1.00 89.31 73 ALA A CA 1
ATOM 529 C C . ALA A 1 73 ? 10.370 4.327 -5.800 1.00 89.31 73 ALA A C 1
ATOM 531 O O . ALA A 1 73 ? 10.073 4.637 -4.646 1.00 89.31 73 ALA A O 1
ATOM 532 N N . LEU A 1 74 ? 10.055 5.100 -6.845 1.00 89.38 74 LEU A N 1
ATOM 533 C CA . LEU A 1 74 ? 9.369 6.385 -6.712 1.00 89.38 74 LEU A CA 1
ATOM 534 C C . LEU A 1 74 ? 7.923 6.219 -6.213 1.00 89.38 74 LEU A C 1
ATOM 536 O O . LEU A 1 74 ? 7.474 6.978 -5.353 1.00 89.38 74 LEU A O 1
ATOM 540 N N . ILE A 1 75 ? 7.214 5.195 -6.698 1.00 88.81 75 ILE A N 1
ATOM 541 C CA . ILE A 1 75 ? 5.863 4.846 -6.231 1.00 88.81 75 ILE A CA 1
ATOM 542 C C . ILE A 1 75 ? 5.892 4.465 -4.746 1.00 88.81 75 ILE A C 1
ATOM 544 O O . ILE A 1 75 ? 5.099 4.983 -3.957 1.00 88.81 75 ILE A O 1
ATOM 548 N N . GLY A 1 76 ? 6.822 3.593 -4.347 1.00 87.50 76 GLY A N 1
ATOM 549 C CA . GLY A 1 76 ? 6.992 3.187 -2.950 1.00 87.50 76 GLY A CA 1
ATOM 550 C C . GLY A 1 76 ? 7.339 4.368 -2.042 1.00 87.50 76 GLY A C 1
ATOM 551 O O . GLY A 1 76 ? 6.750 4.529 -0.974 1.00 87.50 76 GLY A O 1
ATOM 552 N N . PHE A 1 77 ? 8.228 5.251 -2.497 1.00 91.00 77 PHE A N 1
ATOM 553 C CA . PHE A 1 77 ? 8.584 6.474 -1.783 1.00 91.00 77 PHE A CA 1
ATOM 554 C C . PHE A 1 77 ? 7.375 7.399 -1.579 1.00 91.00 77 PHE A C 1
ATOM 556 O O . PHE A 1 77 ? 7.119 7.853 -0.461 1.00 91.00 77 PHE A O 1
ATOM 563 N N . GLY A 1 78 ? 6.581 7.616 -2.631 1.00 88.94 78 GLY A N 1
ATOM 564 C CA . GLY A 1 78 ? 5.336 8.376 -2.545 1.00 88.94 78 GLY A CA 1
ATOM 565 C C . GLY A 1 78 ? 4.336 7.760 -1.562 1.00 88.94 78 GLY A C 1
ATOM 566 O O . GLY A 1 78 ? 3.715 8.485 -0.785 1.00 88.94 78 GLY A O 1
ATOM 567 N N . ASN A 1 79 ? 4.224 6.428 -1.527 1.00 88.19 79 ASN A N 1
ATOM 568 C CA . ASN A 1 79 ? 3.342 5.723 -0.596 1.00 88.19 79 ASN A CA 1
ATOM 569 C C . ASN A 1 79 ? 3.754 5.931 0.871 1.00 88.19 79 ASN A C 1
ATOM 571 O O . ASN A 1 79 ? 2.897 6.199 1.715 1.00 88.19 79 ASN A O 1
ATOM 575 N N . ILE A 1 80 ? 5.054 5.871 1.167 1.00 87.12 80 ILE A N 1
ATOM 576 C CA . ILE A 1 80 ? 5.585 6.107 2.516 1.00 87.12 80 ILE A CA 1
ATOM 577 C C . ILE A 1 80 ? 5.286 7.541 2.958 1.00 87.12 80 ILE A C 1
ATOM 579 O O . ILE A 1 80 ? 4.717 7.750 4.031 1.00 87.12 80 ILE A O 1
ATOM 583 N N . ILE A 1 81 ? 5.615 8.534 2.124 1.00 89.31 81 ILE A N 1
ATOM 584 C CA . ILE A 1 81 ? 5.366 9.947 2.442 1.00 89.31 81 ILE A CA 1
ATOM 585 C C . ILE A 1 81 ? 3.872 10.211 2.618 1.00 89.31 81 ILE A C 1
ATOM 587 O O . ILE A 1 81 ? 3.476 10.861 3.589 1.00 89.31 81 ILE A O 1
ATOM 591 N N . GLY A 1 82 ? 3.040 9.698 1.711 1.00 80.88 82 GLY A N 1
ATOM 592 C CA . GLY A 1 82 ? 1.590 9.849 1.766 1.00 80.88 82 GLY A CA 1
ATOM 593 C C . GLY A 1 82 ? 1.007 9.240 3.039 1.00 80.88 82 GLY A C 1
ATOM 594 O O . GLY A 1 82 ? 0.281 9.914 3.765 1.00 80.88 82 GLY A O 1
ATOM 595 N N . SER A 1 83 ? 1.398 8.009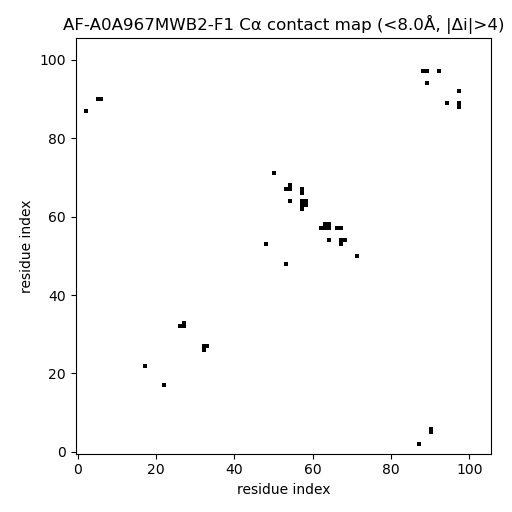 3.371 1.00 83.00 83 SER A N 1
ATOM 596 C CA . SER A 1 83 ? 0.928 7.305 4.570 1.00 83.00 83 SER A CA 1
ATOM 597 C C . SER A 1 83 ? 1.348 8.012 5.859 1.00 83.00 83 SER A C 1
ATOM 599 O O . SER A 1 83 ? 0.532 8.162 6.770 1.00 83.00 83 SER A O 1
ATOM 601 N N . LEU A 1 84 ? 2.587 8.511 5.931 1.00 82.44 84 LEU A N 1
ATOM 602 C CA . LEU A 1 84 ? 3.070 9.291 7.073 1.00 82.44 84 LEU A CA 1
ATOM 603 C C . LEU A 1 84 ? 2.320 10.620 7.200 1.00 82.44 84 LEU A C 1
ATOM 605 O O . LEU A 1 84 ? 1.853 10.960 8.285 1.00 82.44 84 LEU A O 1
ATOM 609 N N . THR A 1 85 ? 2.150 11.347 6.096 1.00 81.19 85 THR A N 1
ATOM 610 C CA . THR A 1 85 ? 1.435 12.630 6.073 1.00 81.19 85 THR A CA 1
ATOM 611 C C . THR A 1 85 ? -0.020 12.447 6.493 1.00 81.19 85 THR A C 1
ATOM 613 O O . THR A 1 85 ? -0.492 13.137 7.395 1.00 81.19 85 THR A O 1
ATOM 616 N N . CYS A 1 86 ? -0.722 11.471 5.912 1.00 74.75 86 CYS A N 1
ATOM 617 C CA . CYS A 1 86 ? -2.100 11.145 6.266 1.00 74.75 86 CYS A CA 1
ATOM 618 C C . CYS A 1 86 ? -2.228 10.638 7.708 1.00 74.75 86 CYS A C 1
ATOM 620 O O . CYS A 1 86 ? -3.190 10.997 8.383 1.00 74.75 86 CYS A O 1
ATOM 622 N N . GLY A 1 87 ? -1.262 9.863 8.212 1.00 74.31 87 GLY A N 1
ATOM 623 C CA . GLY A 1 87 ? -1.234 9.414 9.606 1.00 74.31 87 GLY A CA 1
ATOM 624 C C . GLY A 1 87 ? -1.066 10.573 10.592 1.00 74.31 87 GLY A C 1
ATOM 625 O O . GLY A 1 87 ? -1.819 10.682 11.561 1.00 74.31 87 GLY A O 1
ATOM 626 N N . VAL A 1 88 ? -0.140 11.495 10.311 1.00 75.69 88 VAL A N 1
ATOM 627 C CA . VAL A 1 88 ? 0.081 12.700 11.125 1.00 75.69 88 VAL A CA 1
ATOM 628 C C . VAL A 1 88 ? -1.130 13.635 11.064 1.00 75.69 88 VAL A C 1
ATOM 630 O O . VAL A 1 88 ? -1.584 14.114 12.107 1.00 75.69 88 VAL A O 1
ATOM 633 N N . LEU A 1 89 ? -1.695 13.876 9.876 1.00 68.69 89 LEU A N 1
ATOM 634 C CA . LEU A 1 89 ? -2.886 14.715 9.724 1.00 68.69 89 LEU A CA 1
ATOM 635 C C . LEU A 1 89 ? -4.124 14.077 10.365 1.00 68.69 89 LEU A C 1
ATOM 637 O O . LEU A 1 89 ? -4.894 14.786 11.003 1.00 68.69 89 LEU A O 1
ATOM 641 N N . GLY A 1 90 ? -4.302 12.760 10.257 1.00 66.75 90 GLY A N 1
ATOM 642 C CA . GLY A 1 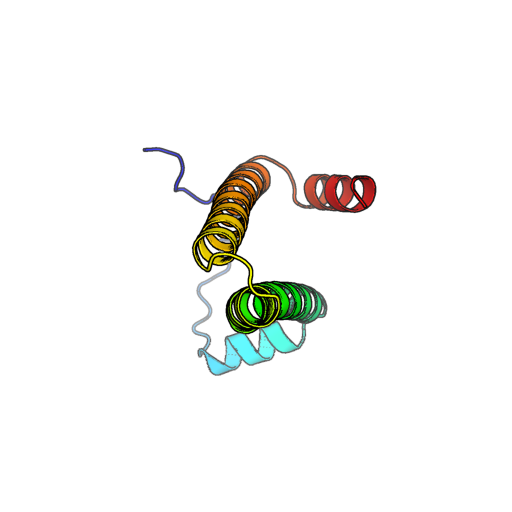90 ? -5.407 12.033 10.888 1.00 66.75 90 GLY A CA 1
ATOM 643 C C . GLY A 1 90 ? -5.337 12.027 12.418 1.00 66.75 90 GLY A C 1
ATOM 644 O O . GLY A 1 90 ? -6.374 11.981 13.077 1.00 66.75 90 GLY A O 1
ATOM 645 N N . GLY A 1 91 ? -4.129 12.125 12.984 1.00 67.12 91 GLY A N 1
ATOM 646 C CA . GLY A 1 91 ? -3.912 12.291 14.423 1.00 67.12 91 GLY A CA 1
ATOM 647 C C . GLY A 1 91 ? -4.057 13.733 14.926 1.00 67.12 91 GLY A C 1
ATOM 648 O O . GLY A 1 91 ? -4.393 13.933 16.094 1.00 67.12 91 GLY A O 1
ATOM 649 N N . ARG A 1 92 ? -3.815 14.744 14.074 1.00 65.50 92 ARG A N 1
ATOM 650 C CA . ARG A 1 92 ? -3.870 16.173 14.450 1.00 65.50 92 ARG A CA 1
ATOM 651 C C . ARG A 1 92 ? -5.158 16.904 14.065 1.00 65.50 92 ARG A C 1
ATOM 653 O O . ARG A 1 92 ? -5.498 17.870 14.745 1.00 65.50 92 ARG A O 1
ATOM 660 N N . TYR A 1 93 ? -5.876 16.476 13.027 1.00 65.50 93 TYR A N 1
ATOM 661 C CA . TYR A 1 93 ? -7.050 17.178 12.498 1.00 65.50 93 TYR A CA 1
ATOM 662 C C . TYR A 1 93 ? -8.333 16.339 12.592 1.00 65.50 93 TYR A C 1
ATOM 664 O O . TYR A 1 93 ? -8.303 15.115 12.457 1.00 65.50 93 TYR A O 1
ATOM 672 N N . PRO A 1 94 ? -9.501 16.974 12.803 1.00 63.47 94 PRO A N 1
ATOM 673 C CA . PRO A 1 94 ? -10.771 16.263 12.853 1.00 63.47 94 PRO A CA 1
ATOM 674 C C . PRO A 1 94 ? -11.088 15.637 11.486 1.00 63.47 94 PRO A C 1
ATOM 676 O O . PRO A 1 94 ? -10.996 16.314 10.463 1.00 63.47 94 PRO A O 1
ATOM 679 N N . LYS A 1 95 ? -11.532 14.367 11.481 1.00 60.69 95 LYS A N 1
ATOM 680 C CA . LYS A 1 95 ? -11.798 13.539 10.278 1.00 60.69 95 LYS A CA 1
ATOM 681 C C . LYS A 1 95 ? -12.602 14.257 9.176 1.00 60.69 95 LYS A C 1
ATOM 683 O O . LYS A 1 95 ? -12.371 14.012 8.000 1.00 60.69 95 LYS A O 1
ATOM 688 N N . LYS A 1 96 ? -13.480 15.197 9.550 1.00 61.94 96 LYS A N 1
ATOM 689 C CA . LYS A 1 96 ? -14.244 16.072 8.640 1.00 61.94 96 LYS A CA 1
ATOM 690 C C . LYS A 1 96 ? -13.391 17.015 7.769 1.00 61.94 96 LYS A C 1
ATOM 692 O O . LYS A 1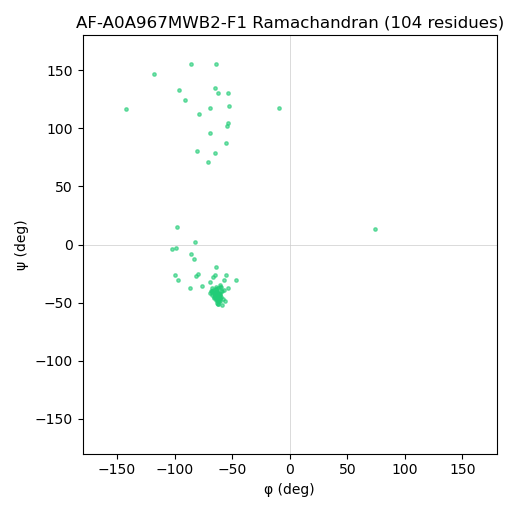 96 ? -13.725 17.213 6.610 1.00 61.94 96 LYS A O 1
ATOM 697 N N . ILE A 1 97 ? -12.293 17.570 8.291 1.00 62.59 97 ILE A N 1
ATOM 698 C CA . ILE A 1 97 ? -11.404 18.487 7.549 1.00 62.59 97 ILE A CA 1
ATOM 699 C C . ILE A 1 97 ? -10.526 17.708 6.570 1.00 62.59 97 ILE A C 1
ATOM 701 O O . ILE A 1 97 ? -10.292 18.165 5.458 1.00 62.59 97 ILE A O 1
ATOM 705 N N . VAL A 1 98 ? -10.099 16.502 6.951 1.00 61.19 98 VAL A N 1
ATOM 706 C CA . VAL A 1 98 ? -9.366 15.603 6.049 1.00 61.19 98 VAL A CA 1
ATOM 707 C C . VAL A 1 98 ? -10.264 15.164 4.888 1.00 61.19 98 VAL A C 1
ATOM 709 O O . VAL A 1 98 ? -9.825 15.185 3.744 1.00 61.19 98 VAL A O 1
ATOM 712 N N . LEU A 1 99 ? -11.537 14.848 5.161 1.00 63.53 99 LEU A N 1
ATOM 713 C CA . LEU A 1 99 ? -12.516 14.528 4.118 1.00 63.53 99 LEU A CA 1
ATOM 714 C C . LEU A 1 99 ? -12.775 15.717 3.178 1.00 63.53 99 LEU A C 1
ATOM 716 O O . LEU A 1 99 ? -12.822 15.524 1.967 1.00 63.53 99 LEU A O 1
ATOM 720 N N . ALA A 1 100 ? -12.889 16.936 3.716 1.00 67.62 100 ALA A N 1
ATOM 721 C CA . ALA A 1 100 ? -13.048 18.152 2.917 1.00 67.62 100 ALA A CA 1
ATOM 722 C C . ALA A 1 100 ? -11.814 18.443 2.046 1.00 67.62 100 ALA A C 1
ATOM 724 O O . ALA A 1 100 ? -11.959 18.741 0.867 1.00 67.62 100 ALA A O 1
ATOM 725 N N . GLY A 1 101 ? -10.603 18.291 2.593 1.00 68.94 101 GLY A N 1
ATOM 726 C CA . GLY A 1 101 ? -9.360 18.452 1.835 1.00 68.94 101 GLY A CA 1
ATOM 727 C C . GLY A 1 101 ? -9.201 17.409 0.726 1.00 68.94 101 GLY A C 1
ATOM 728 O O . GLY A 1 101 ? -8.776 17.748 -0.372 1.00 68.94 101 GLY A O 1
ATOM 729 N N . LEU A 1 102 ? -9.606 16.159 0.978 1.00 65.00 102 LEU A N 1
ATOM 730 C CA . LEU A 1 102 ? -9.584 15.100 -0.031 1.00 65.00 102 LEU A CA 1
ATOM 731 C C . LEU A 1 102 ? -10.603 15.352 -1.150 1.00 65.00 102 LEU A C 1
ATOM 733 O O . LEU A 1 102 ? -10.296 15.080 -2.300 1.00 65.00 102 LEU A O 1
ATOM 737 N N . TYR A 1 103 ? -11.786 15.887 -0.833 1.00 68.75 103 TYR A N 1
ATOM 738 C CA . TYR A 1 103 ? -12.772 16.296 -1.840 1.00 68.75 103 TYR A CA 1
ATOM 739 C C . TYR A 1 103 ? -12.328 17.517 -2.651 1.00 68.75 103 TYR A C 1
ATOM 741 O O . TYR A 1 103 ? -12.680 17.608 -3.816 1.00 68.75 103 TYR A O 1
ATOM 749 N N . PHE A 1 104 ? -11.569 18.438 -2.053 1.00 71.94 104 PHE A N 1
ATOM 750 C CA . PHE A 1 104 ? -11.086 19.646 -2.730 1.00 71.94 104 PHE A CA 1
ATOM 751 C C . PHE A 1 104 ? -9.859 19.391 -3.619 1.00 71.94 104 PHE A C 1
ATOM 753 O O . PHE A 1 104 ? -9.595 20.144 -4.548 1.00 71.94 104 PHE A O 1
ATOM 760 N N . ALA A 1 105 ? -9.077 18.355 -3.302 1.00 70.62 105 ALA A N 1
ATOM 761 C CA . ALA A 1 105 ? -7.896 17.953 -4.067 1.00 70.62 105 ALA A CA 1
ATOM 762 C C . ALA A 1 105 ? -8.217 17.019 -5.248 1.00 70.62 105 ALA A C 1
ATOM 764 O O . ALA A 1 105 ? -7.314 16.688 -6.019 1.00 70.62 105 ALA A O 1
ATOM 765 N N . ARG A 1 106 ? -9.467 16.555 -5.349 1.00 46.88 106 ARG A N 1
ATOM 766 C CA . ARG A 1 106 ? -10.003 15.867 -6.527 1.00 46.88 106 ARG A CA 1
ATOM 767 C C . ARG A 1 106 ? -10.607 16.879 -7.483 1.00 46.88 106 ARG A C 1
ATOM 769 O O . ARG A 1 106 ? -10.495 16.614 -8.696 1.00 46.88 106 ARG A O 1
#

Sequence (106 aa):
AAALTGRAAGSIERVRTQSLSEAVSEASRHGGYWYLTAGFFVCGFHVTFIATHLPAFITDRGAAPALGAAALALIGFGNIIGSLTCGVLGGRYPKKIVLAGLYFAR

pLDDT: mean 75.94, std 15.48, range [35.47, 92.75]